Protein AF-A0A971NGC1-F1 (afdb_monomer_lite)

Radius of gyration: 17.59 Å; chains: 1; bounding box: 29×50×37 Å

Foldseek 3Di:
DDDCDPVNVVVVVVVVCVVCPPVVVVVVVVVVVVVVVVVVCVVVVHDDPDPPDPPDD

Secondary structure (DSSP, 8-state):
-----HHHHHHHHHHHHHHH-TTTHHHHHHHHHHHHHHHHHHHHTPPP--S-S----

Structure (mmCIF, N/CA/C/O backbone):
data_AF-A0A971NGC1-F1
#
_entry.id   AF-A0A971NGC1-F1
#
loop_
_atom_site.group_PDB
_atom_site.id
_atom_site.type_symbol
_atom_site.label_atom_id
_atom_site.label_alt_id
_atom_site.label_comp_id
_atom_site.label_asym_id
_atom_site.label_entity_id
_atom_site.label_seq_id
_atom_site.pdbx_PDB_ins_code
_atom_site.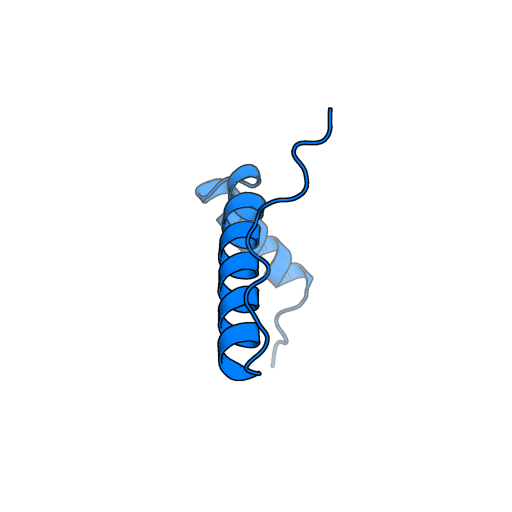Cartn_x
_atom_site.Cartn_y
_atom_site.Cartn_z
_atom_site.occupancy
_atom_site.B_iso_or_equiv
_atom_site.auth_seq_id
_atom_site.auth_comp_id
_atom_site.auth_asym_id
_atom_site.auth_atom_id
_atom_site.pdbx_PDB_model_num
ATOM 1 N N . MET A 1 1 ? 14.080 -25.210 -5.309 1.00 54.50 1 MET A N 1
ATOM 2 C CA . MET A 1 1 ? 12.791 -24.817 -5.919 1.00 54.50 1 MET A CA 1
ATOM 3 C C . MET A 1 1 ? 12.547 -23.372 -5.525 1.00 54.50 1 MET A C 1
ATOM 5 O O . MET A 1 1 ? 12.681 -23.074 -4.348 1.00 54.50 1 MET A O 1
ATOM 9 N N . GLY A 1 2 ? 12.402 -22.490 -6.516 1.00 68.75 2 GLY A N 1
ATOM 10 C CA . GLY A 1 2 ? 12.605 -21.043 -6.395 1.00 68.75 2 GLY A CA 1
ATOM 11 C C . GLY A 1 2 ? 11.746 -20.365 -5.334 1.00 68.75 2 GLY A C 1
ATOM 12 O O . GLY A 1 2 ? 10.521 -20.403 -5.390 1.00 68.75 2 GLY A O 1
ATOM 13 N N . SER A 1 3 ? 12.412 -19.721 -4.384 1.00 74.88 3 SER A N 1
ATOM 14 C CA . SER A 1 3 ? 11.797 -18.697 -3.553 1.00 74.88 3 SER A CA 1
ATOM 15 C C . SER A 1 3 ? 11.602 -17.476 -4.440 1.00 74.88 3 SER A C 1
ATOM 17 O O . SER A 1 3 ? 12.599 -16.938 -4.914 1.00 74.88 3 SER A O 1
ATOM 19 N N . ILE A 1 4 ? 10.353 -17.060 -4.671 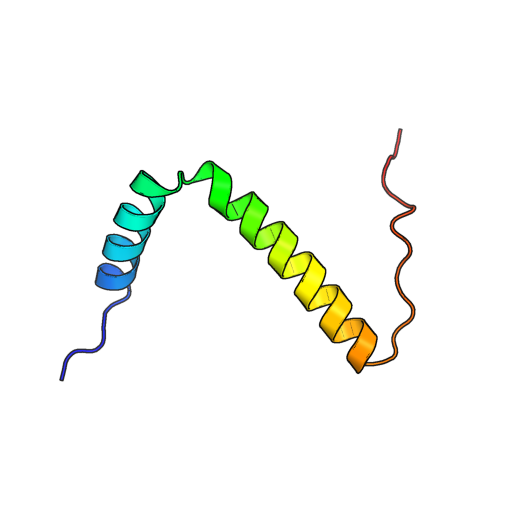1.00 78.94 4 ILE A N 1
ATOM 20 C CA . ILE A 1 4 ? 10.065 -15.762 -5.293 1.00 78.94 4 ILE A CA 1
ATOM 21 C C . ILE A 1 4 ? 10.814 -14.715 -4.475 1.00 78.94 4 ILE A C 1
ATOM 23 O O . ILE A 1 4 ? 10.507 -14.485 -3.301 1.00 78.94 4 ILE A O 1
ATOM 27 N N . GLY A 1 5 ? 11.854 -14.149 -5.076 1.00 88.88 5 GLY A N 1
ATOM 28 C CA . GLY A 1 5 ? 12.699 -13.186 -4.409 1.00 88.88 5 GLY A CA 1
ATOM 29 C C . GLY A 1 5 ? 11.943 -11.877 -4.182 1.00 88.88 5 GLY A C 1
ATOM 30 O O . GLY A 1 5 ? 10.999 -11.563 -4.916 1.00 88.88 5 GLY A O 1
ATOM 31 N N . PRO A 1 6 ? 12.399 -11.041 -3.231 1.00 91.69 6 PRO A N 1
ATOM 32 C CA . PRO A 1 6 ? 11.904 -9.671 -3.094 1.00 91.69 6 PRO A CA 1
ATOM 33 C C . PRO A 1 6 ? 11.927 -8.917 -4.431 1.00 91.69 6 PRO A C 1
ATOM 35 O O . PRO A 1 6 ? 11.055 -8.100 -4.705 1.00 91.69 6 PRO A O 1
ATOM 38 N N . TRP A 1 7 ? 12.897 -9.245 -5.290 1.00 92.31 7 TRP A N 1
ATOM 39 C CA . TRP A 1 7 ? 13.052 -8.665 -6.618 1.00 92.31 7 TRP A CA 1
ATOM 40 C C . TRP A 1 7 ? 11.913 -9.016 -7.586 1.00 92.31 7 TRP A C 1
ATOM 42 O O . TRP A 1 7 ? 11.383 -8.136 -8.261 1.00 92.31 7 TRP A O 1
ATOM 52 N N . GLU A 1 8 ? 11.488 -10.280 -7.627 1.00 91.69 8 GLU A N 1
ATOM 53 C CA . GLU A 1 8 ? 10.368 -10.724 -8.468 1.00 91.69 8 GLU A CA 1
ATOM 54 C C . GLU A 1 8 ? 9.042 -10.125 -7.984 1.00 91.69 8 GLU A C 1
ATOM 56 O O . GLU A 1 8 ? 8.240 -9.662 -8.795 1.00 91.69 8 GLU A O 1
ATOM 61 N N . LEU A 1 9 ? 8.840 -10.042 -6.664 1.00 92.69 9 LEU A N 1
ATOM 62 C CA . LEU A 1 9 ? 7.683 -9.364 -6.070 1.00 92.69 9 LEU A CA 1
ATOM 63 C C . LEU A 1 9 ? 7.621 -7.881 -6.450 1.00 92.69 9 LEU A C 1
ATOM 65 O O . LEU A 1 9 ? 6.548 -7.389 -6.795 1.00 92.69 9 LEU A O 1
ATOM 69 N N . ILE A 1 10 ? 8.756 -7.174 -6.426 1.00 93.12 10 ILE A N 1
ATOM 70 C CA . ILE A 1 10 ? 8.835 -5.764 -6.838 1.00 93.12 10 ILE A CA 1
ATOM 71 C C . ILE A 1 10 ? 8.477 -5.603 -8.318 1.00 93.12 10 ILE A C 1
ATOM 73 O O . ILE A 1 10 ? 7.739 -4.681 -8.661 1.00 93.12 10 ILE A O 1
ATOM 77 N N . LEU A 1 11 ? 8.952 -6.498 -9.190 1.00 94.19 11 LEU A N 1
ATOM 78 C CA . LEU A 1 11 ? 8.645 -6.457 -10.621 1.00 94.19 11 LEU A CA 1
ATOM 79 C C . LEU A 1 11 ? 7.140 -6.630 -10.879 1.00 94.19 11 LEU A C 1
ATOM 81 O O . LEU A 1 11 ? 6.538 -5.848 -11.617 1.00 94.19 11 LEU A O 1
ATOM 85 N N . VAL A 1 12 ? 6.519 -7.623 -10.236 1.00 93.44 12 VAL A N 1
ATOM 86 C CA . VAL A 1 12 ? 5.072 -7.870 -10.341 1.00 93.44 12 VAL A CA 1
ATOM 87 C C . VAL A 1 12 ? 4.282 -6.687 -9.788 1.00 93.44 12 VAL A C 1
ATOM 89 O O . VAL A 1 12 ? 3.329 -6.230 -10.421 1.00 93.44 12 VAL A O 1
ATOM 92 N N . LEU A 1 13 ? 4.704 -6.153 -8.638 1.00 92.94 13 LEU A N 1
ATOM 93 C CA . LEU A 1 13 ? 4.090 -4.976 -8.042 1.00 92.94 13 LEU A CA 1
ATOM 94 C C . LEU A 1 13 ? 4.152 -3.797 -9.015 1.00 92.94 13 LEU A C 1
ATOM 96 O O . LEU A 1 13 ? 3.116 -3.207 -9.288 1.00 92.94 13 LEU A O 1
ATOM 100 N N . ALA A 1 14 ? 5.313 -3.503 -9.604 1.00 94.06 14 ALA A N 1
ATOM 101 C CA . ALA A 1 14 ? 5.484 -2.403 -10.551 1.00 94.06 14 ALA A CA 1
ATOM 102 C C . ALA A 1 14 ? 4.520 -2.493 -11.746 1.00 94.06 14 ALA A C 1
ATOM 104 O O . ALA A 1 14 ? 3.890 -1.495 -12.091 1.00 94.06 14 ALA A O 1
ATOM 105 N N . ILE A 1 15 ? 4.336 -3.683 -12.329 1.00 95.12 15 ILE A N 1
ATOM 106 C CA . ILE A 1 15 ? 3.367 -3.901 -13.417 1.00 95.12 15 ILE A CA 1
ATOM 107 C C . ILE A 1 15 ? 1.938 -3.618 -12.935 1.00 95.12 15 ILE A C 1
ATOM 109 O O . ILE A 1 15 ? 1.184 -2.904 -13.598 1.00 95.12 15 ILE A O 1
ATOM 113 N N . LEU A 1 16 ? 1.576 -4.116 -11.751 1.00 94.06 16 LEU A N 1
ATOM 114 C CA . LEU A 1 16 ? 0.275 -3.850 -11.136 1.00 94.06 16 LEU A CA 1
ATOM 115 C C . LEU A 1 16 ? 0.059 -2.343 -10.907 1.00 94.06 16 LEU A C 1
ATOM 117 O O . LEU A 1 16 ? -1.039 -1.829 -11.120 1.00 94.06 16 LEU A O 1
ATOM 121 N N . LEU A 1 17 ? 1.111 -1.619 -10.511 1.00 93.31 17 LEU A N 1
ATOM 122 C CA . LEU A 1 17 ? 1.060 -0.175 -10.267 1.00 93.31 17 LEU A CA 1
ATOM 123 C C . LEU A 1 17 ? 0.940 0.639 -11.543 1.00 93.31 17 LEU A C 1
ATOM 125 O O . LEU A 1 17 ? 0.380 1.726 -11.489 1.00 93.31 17 LEU A O 1
ATOM 129 N N . ILE A 1 18 ? 1.430 0.149 -12.678 1.00 93.81 18 ILE A N 1
ATOM 130 C CA . ILE A 1 18 ? 1.216 0.817 -13.966 1.00 93.81 18 ILE A CA 1
ATOM 131 C C . ILE A 1 18 ? -0.266 0.743 -14.354 1.00 93.81 18 ILE A C 1
ATOM 133 O O . ILE A 1 18 ? -0.821 1.729 -14.829 1.00 93.81 18 ILE A O 1
ATOM 137 N N . ILE A 1 19 ? -0.921 -0.393 -14.098 1.00 93.00 19 ILE A N 1
ATOM 138 C CA . ILE A 1 19 ? -2.344 -0.597 -14.411 1.00 93.00 19 ILE A CA 1
ATOM 139 C C . ILE A 1 19 ? -3.245 0.181 -13.440 1.00 93.00 19 ILE A C 1
ATOM 141 O O . ILE A 1 19 ? -4.193 0.842 -13.857 1.00 93.00 19 ILE A O 1
ATOM 145 N N . VAL A 1 20 ? -2.965 0.099 -12.137 1.00 89.44 20 VAL A N 1
ATOM 146 C CA . VAL A 1 20 ? -3.811 0.681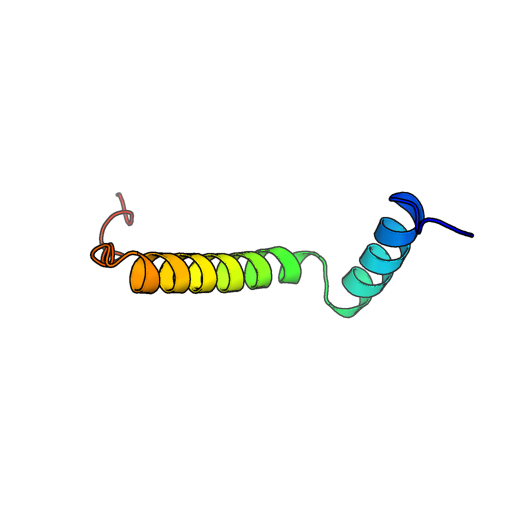 -11.076 1.00 89.44 20 VAL A CA 1
ATOM 147 C C . VAL A 1 20 ? -3.440 2.139 -10.765 1.00 89.44 20 VAL A C 1
ATOM 149 O O . VAL A 1 20 ? -4.283 2.927 -10.336 1.00 89.44 20 VAL A O 1
ATOM 152 N N . GLY A 1 21 ? -2.183 2.517 -10.989 1.00 89.12 21 GLY A N 1
ATOM 153 C CA . GLY A 1 21 ? -1.589 3.798 -10.613 1.00 89.12 21 GLY A CA 1
ATOM 154 C C . GLY A 1 21 ? -1.024 3.791 -9.180 1.00 89.12 21 GLY A C 1
ATOM 155 O O . GLY A 1 21 ? -1.743 3.450 -8.234 1.00 89.12 21 GLY A O 1
ATOM 156 N N . PRO A 1 22 ? 0.223 4.254 -8.947 1.00 86.31 22 PRO A N 1
ATOM 157 C CA . PRO A 1 22 ? 0.837 4.250 -7.613 1.00 86.31 22 PRO A CA 1
ATOM 158 C C . PRO A 1 22 ? 0.113 5.165 -6.612 1.00 86.31 22 PRO A C 1
ATOM 160 O O . PRO A 1 22 ? 0.128 4.907 -5.413 1.00 86.31 22 PRO A O 1
ATOM 163 N N . GLY A 1 23 ? -0.582 6.204 -7.090 1.00 87.69 23 GLY A N 1
ATOM 164 C CA . GLY A 1 23 ? -1.371 7.106 -6.243 1.00 87.69 23 GLY A CA 1
ATOM 165 C C . GLY A 1 23 ? -2.655 6.487 -5.675 1.00 87.69 23 GLY A C 1
ATOM 166 O O . GLY A 1 23 ? -3.210 7.015 -4.715 1.00 87.69 23 GLY A O 1
ATOM 167 N N . LYS A 1 24 ? -3.135 5.362 -6.226 1.00 86.75 24 LYS A N 1
ATOM 168 C CA . LYS A 1 24 ? -4.356 4.684 -5.754 1.00 86.75 24 LYS A CA 1
ATOM 169 C C . LYS A 1 24 ? -4.082 3.693 -4.618 1.00 86.75 24 LYS A C 1
ATOM 171 O O . LYS A 1 24 ? -4.935 3.526 -3.747 1.00 86.75 24 LYS A O 1
ATOM 176 N N . LEU A 1 25 ? -2.880 3.110 -4.571 1.00 89.19 25 LEU A N 1
ATOM 177 C CA . LEU A 1 25 ? -2.424 2.237 -3.483 1.00 89.19 25 LEU A CA 1
ATOM 178 C C . LEU A 1 25 ? -2.600 2.823 -2.070 1.00 89.19 25 LEU A C 1
ATOM 180 O O . LEU A 1 25 ? -3.177 2.130 -1.233 1.00 89.19 25 LEU A O 1
ATOM 184 N N . PRO A 1 26 ? -2.134 4.053 -1.756 1.00 87.31 26 PRO A N 1
ATOM 185 C CA . PRO A 1 26 ? -2.239 4.586 -0.398 1.00 87.31 26 PRO A CA 1
ATOM 186 C C . PRO A 1 26 ? -3.695 4.787 0.034 1.00 87.31 26 PRO A C 1
ATOM 188 O O . PRO A 1 26 ? -4.017 4.581 1.201 1.00 87.31 26 PRO A O 1
ATOM 191 N N . GLY A 1 27 ? -4.592 5.132 -0.895 1.00 91.25 27 GLY A N 1
ATOM 192 C CA . GLY A 1 27 ? -6.023 5.250 -0.611 1.00 91.25 27 GLY A CA 1
ATOM 193 C C . GLY A 1 27 ? -6.655 3.905 -0.249 1.00 91.25 27 GLY A C 1
ATOM 194 O O . GLY A 1 27 ? -7.343 3.800 0.766 1.00 91.25 27 GLY A O 1
ATOM 195 N N . VAL A 1 28 ? -6.359 2.864 -1.035 1.00 90.56 28 VAL A N 1
ATOM 196 C CA . VAL A 1 28 ? -6.827 1.492 -0.781 1.00 90.56 28 VAL A CA 1
ATOM 197 C C . VAL A 1 28 ? -6.252 0.956 0.532 1.00 90.56 28 VAL A C 1
ATOM 199 O O . VAL A 1 28 ? -6.999 0.454 1.367 1.00 90.56 28 VAL A O 1
ATOM 202 N N . GLY A 1 29 ? -4.952 1.140 0.773 1.00 92.00 29 GLY A N 1
ATOM 203 C CA . GLY A 1 29 ? -4.301 0.745 2.023 1.00 92.00 29 GLY A CA 1
ATOM 204 C C . GLY A 1 29 ? -4.879 1.456 3.248 1.00 92.00 29 GLY A C 1
ATOM 205 O O . GLY A 1 29 ? -5.087 0.821 4.277 1.00 92.00 29 GLY A O 1
ATOM 206 N N . LYS A 1 30 ? -5.217 2.748 3.141 1.00 92.50 30 LYS A N 1
ATOM 207 C CA . LYS A 1 30 ? -5.855 3.505 4.229 1.00 92.50 30 LYS A CA 1
ATOM 208 C C . LYS A 1 30 ? -7.273 3.007 4.528 1.00 92.50 30 LYS A C 1
ATOM 210 O O . LYS A 1 30 ? -7.629 2.882 5.696 1.00 92.50 30 LYS A O 1
ATOM 215 N N . ALA A 1 31 ? -8.065 2.687 3.503 1.00 93.38 31 ALA A N 1
ATOM 216 C CA . ALA A 1 31 ? -9.415 2.142 3.670 1.00 93.38 31 ALA A CA 1
ATOM 217 C C . ALA A 1 31 ? -9.402 0.722 4.269 1.00 93.38 31 ALA A C 1
ATOM 219 O O . ALA A 1 31 ? -10.154 0.421 5.199 1.00 93.38 31 ALA A O 1
ATOM 220 N N . ILE A 1 32 ? -8.500 -0.134 3.783 1.00 94.56 32 ILE A N 1
ATOM 221 C CA . ILE A 1 32 ? -8.289 -1.484 4.321 1.00 94.56 32 ILE A CA 1
ATOM 222 C C . ILE A 1 32 ? -7.750 -1.407 5.756 1.00 94.56 32 ILE A C 1
ATOM 224 O O . ILE A 1 32 ? -8.229 -2.110 6.634 1.00 94.56 32 ILE A O 1
ATOM 228 N N . GLY A 1 33 ? -6.804 -0.511 6.035 1.00 92.56 33 GLY A N 1
ATOM 229 C CA . GLY A 1 33 ? -6.268 -0.311 7.380 1.00 92.56 33 GLY A CA 1
ATOM 230 C C . GLY A 1 33 ? -7.324 0.175 8.374 1.00 92.56 33 GLY A C 1
ATOM 231 O O . GLY A 1 33 ? -7.384 -0.337 9.489 1.00 92.56 33 GLY A O 1
ATOM 232 N N . LYS A 1 34 ? -8.191 1.113 7.963 1.00 92.19 34 LYS A N 1
ATOM 233 C CA . LYS A 1 34 ? -9.310 1.583 8.793 1.00 92.19 34 LYS A CA 1
ATOM 234 C C . LYS A 1 34 ? -10.279 0.444 9.107 1.00 92.19 34 LYS A C 1
ATOM 236 O O . LYS A 1 34 ? -10.555 0.198 10.275 1.00 92.19 34 LYS A O 1
ATOM 241 N N . SER A 1 35 ? -10.715 -0.289 8.082 1.00 93.19 35 SER A N 1
ATOM 242 C CA . SER A 1 35 ? -11.625 -1.424 8.265 1.00 93.19 35 SER A CA 1
ATOM 243 C C . SER A 1 35 ? -11.009 -2.517 9.136 1.00 93.19 35 SER A C 1
ATOM 245 O O . SER A 1 35 ? -11.641 -2.921 10.099 1.00 93.19 35 SER A O 1
ATOM 247 N N . ILE A 1 36 ? -9.767 -2.950 8.892 1.00 93.44 36 ILE A N 1
ATOM 248 C CA . ILE A 1 36 ? -9.078 -3.932 9.753 1.00 93.44 36 ILE A CA 1
ATOM 249 C C . ILE A 1 36 ? -8.962 -3.425 11.198 1.00 93.44 36 ILE A C 1
ATOM 251 O O . ILE A 1 36 ? -9.124 -4.208 12.132 1.00 93.44 36 ILE A O 1
ATOM 255 N N . GLY A 1 37 ? -8.696 -2.131 11.397 1.00 91.06 37 GLY A N 1
ATOM 256 C CA . GLY A 1 37 ? -8.639 -1.516 12.723 1.00 91.06 37 GLY A CA 1
ATOM 257 C C . GLY A 1 37 ? -9.975 -1.577 13.466 1.00 91.06 37 GLY A C 1
ATOM 258 O O . GLY A 1 37 ? -9.997 -1.924 14.643 1.00 91.06 37 GLY A O 1
ATOM 259 N N . GLU A 1 38 ? -11.080 -1.294 12.780 1.00 88.00 38 GLU A N 1
ATOM 260 C CA . GLU A 1 38 ? -12.437 -1.398 13.336 1.00 88.00 38 GLU A CA 1
ATOM 261 C C . GLU A 1 38 ? -12.864 -2.855 13.539 1.00 88.00 38 GLU A C 1
ATOM 263 O O . GLU A 1 38 ? -13.379 -3.199 14.599 1.00 88.00 38 GLU A O 1
ATOM 268 N N . PHE A 1 39 ? -12.529 -3.757 12.609 1.00 91.38 39 PHE A N 1
ATOM 269 C CA . PHE A 1 39 ? -12.725 -5.197 12.792 1.00 91.38 39 PHE A CA 1
ATOM 270 C C . PHE A 1 39 ? -11.998 -5.703 14.034 1.00 91.38 39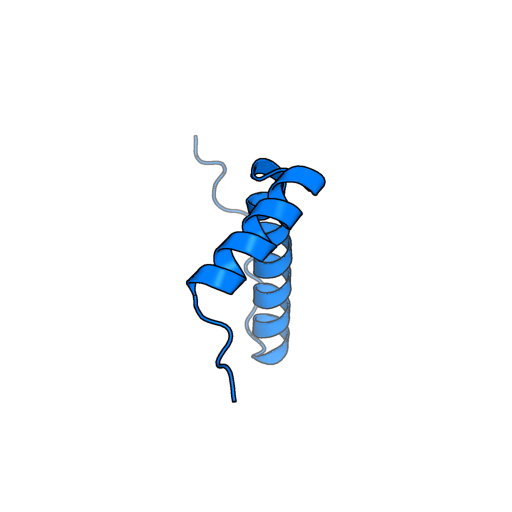 PHE A C 1
ATOM 272 O O . PHE A 1 39 ? -12.571 -6.465 14.801 1.00 91.38 39 PHE A O 1
ATOM 279 N N . LYS A 1 40 ? -10.746 -5.293 14.250 1.00 88.38 40 LYS A N 1
ATOM 280 C CA . LYS A 1 40 ? -9.978 -5.702 15.426 1.00 88.38 40 LYS A CA 1
ATOM 281 C C . LYS A 1 40 ? -10.619 -5.182 16.718 1.00 88.38 40 LYS A C 1
ATOM 283 O O . LYS A 1 40 ? -10.898 -5.980 17.602 1.00 88.38 40 LYS A O 1
ATOM 288 N N . ARG A 1 41 ? -10.971 -3.894 16.782 1.00 85.44 41 ARG A N 1
ATOM 289 C CA . ARG A 1 41 ? -11.643 -3.285 17.949 1.00 85.44 41 ARG A CA 1
ATOM 290 C C . ARG A 1 41 ? -12.978 -3.942 18.283 1.00 85.44 41 ARG A C 1
ATOM 292 O O . ARG A 1 41 ? -13.225 -4.260 19.441 1.00 85.44 41 ARG A O 1
ATOM 299 N N . ALA A 1 42 ? -13.795 -4.225 17.270 1.00 87.06 42 ALA A N 1
ATOM 300 C CA . ALA A 1 42 ? -15.063 -4.926 17.443 1.00 87.06 42 ALA A CA 1
ATOM 301 C C . ALA A 1 42 ? -14.878 -6.354 17.985 1.00 87.06 42 ALA A C 1
ATOM 303 O O . ALA A 1 42 ? -15.746 -6.862 18.694 1.00 87.06 42 ALA A O 1
ATOM 304 N N . ARG A 1 43 ? -13.752 -7.013 17.669 1.00 88.94 43 ARG A N 1
ATOM 305 C CA . ARG A 1 43 ? -13.414 -8.334 18.221 1.00 88.94 43 ARG A CA 1
ATOM 306 C C . ARG A 1 43 ? -12.867 -8.269 19.641 1.00 88.94 43 ARG A C 1
ATOM 308 O O . ARG A 1 43 ? -13.194 -9.152 20.427 1.00 88.94 43 ARG A O 1
ATOM 315 N N . ASP A 1 44 ? -12.068 -7.256 19.954 1.00 88.50 44 ASP A N 1
ATOM 316 C CA . ASP A 1 44 ? -11.483 -7.043 21.283 1.00 88.50 44 ASP A CA 1
ATOM 317 C C . ASP A 1 44 ? -12.455 -6.338 22.262 1.00 88.50 44 ASP A C 1
ATOM 319 O O . ASP A 1 44 ? -12.165 -6.221 23.451 1.00 88.50 44 ASP A O 1
ATOM 323 N N . GLY A 1 45 ? -13.639 -5.917 21.795 1.00 77.06 45 GLY A N 1
ATOM 324 C CA . GLY A 1 45 ? -14.670 -5.271 22.617 1.00 77.06 45 GLY A CA 1
ATOM 325 C C . GLY A 1 45 ? -14.307 -3.851 23.062 1.00 77.06 45 GLY A C 1
ATOM 326 O O . GLY A 1 45 ? -14.900 -3.333 24.009 1.00 77.06 45 GLY A O 1
ATOM 327 N N . GLU A 1 46 ? -13.329 -3.226 22.405 1.00 74.75 46 GLU A N 1
ATOM 328 C CA . GLU A 1 46 ? -12.905 -1.859 22.699 1.00 74.75 46 GLU A CA 1
ATOM 329 C C . GLU A 1 46 ? -13.939 -0.848 22.167 1.00 74.75 46 GLU A C 1
ATOM 331 O O . GLU A 1 46 ? -14.441 -1.017 21.051 1.00 74.75 46 GLU A O 1
ATOM 336 N N . PRO A 1 47 ? -14.270 0.213 22.931 1.00 66.38 47 PRO A N 1
ATOM 337 C CA . PRO A 1 47 ? -15.184 1.247 22.465 1.00 66.38 47 PRO A CA 1
ATOM 338 C C . PRO A 1 47 ? -14.625 1.933 21.213 1.00 66.38 47 PRO A C 1
ATOM 340 O O . PRO A 1 47 ? -13.457 2.325 21.166 1.00 66.38 47 PRO A O 1
ATOM 343 N N . GLU A 1 48 ? -15.483 2.087 20.205 1.00 64.81 48 GLU A N 1
ATOM 344 C CA . GLU A 1 48 ? -15.195 2.816 18.969 1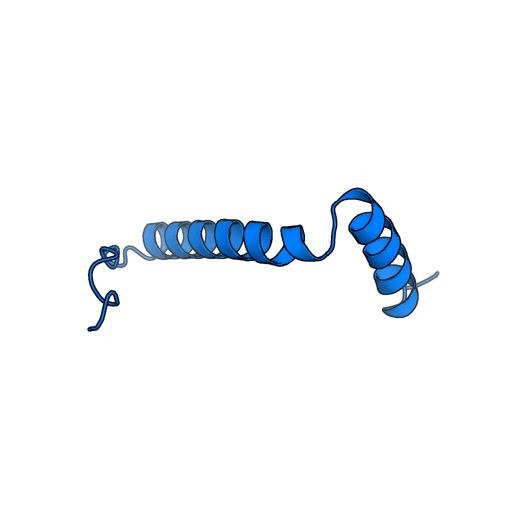.00 64.81 48 GLU A CA 1
ATOM 345 C C . GLU A 1 48 ? -14.689 4.230 19.315 1.00 64.81 48 GLU A C 1
ATOM 347 O O . GLU A 1 48 ? -15.433 5.006 19.930 1.00 64.81 48 GLU A O 1
ATOM 352 N N . PRO A 1 49 ? -13.458 4.626 18.934 1.00 61.34 49 PRO A N 1
ATOM 353 C CA . PRO A 1 49 ? -13.097 6.029 18.969 1.00 61.34 49 PRO A CA 1
ATOM 354 C C . PRO A 1 49 ? -13.955 6.705 17.901 1.00 61.34 49 PRO A C 1
ATOM 356 O O . PRO A 1 49 ? -13.721 6.551 16.704 1.00 61.34 49 PRO A O 1
ATOM 359 N N . THR A 1 50 ? -14.996 7.413 18.335 1.00 59.53 50 THR A N 1
ATOM 360 C CA . THR A 1 50 ? -15.774 8.265 17.439 1.00 59.53 50 THR A CA 1
ATOM 361 C C . THR A 1 50 ? -14.782 9.255 16.835 1.00 59.53 50 THR A C 1
ATOM 363 O O . THR A 1 50 ? -14.083 9.940 17.577 1.00 59.53 50 THR A O 1
ATOM 366 N N . ASP A 1 51 ? -14.676 9.274 15.505 1.00 60.56 51 ASP A N 1
ATOM 367 C CA . ASP A 1 51 ? -13.815 10.144 14.687 1.00 60.56 51 ASP A CA 1
ATOM 368 C C . ASP A 1 51 ? -14.216 11.637 14.868 1.00 60.56 51 ASP A C 1
ATOM 370 O O . ASP A 1 51 ? -14.671 12.314 13.948 1.00 60.56 51 ASP A O 1
ATOM 374 N N . GLN A 1 52 ? -14.097 12.165 16.086 1.00 59.91 52 GLN A N 1
ATOM 375 C CA . GLN A 1 52 ? -14.321 13.559 16.459 1.00 59.91 52 GLN A CA 1
ATOM 376 C C . GLN A 1 52 ? -13.154 14.065 17.310 1.00 59.91 52 GLN A C 1
ATOM 378 O O . GLN A 1 52 ? -13.368 14.484 18.433 1.00 59.91 52 GLN A O 1
ATOM 383 N N . GLU A 1 53 ? -11.925 14.040 16.785 1.00 63.28 53 GLU A N 1
ATOM 384 C CA . GLU A 1 53 ? -10.913 15.050 17.138 1.00 63.28 53 GLU A CA 1
ATOM 385 C C . GLU A 1 53 ? -9.704 14.990 16.188 1.00 63.28 53 GLU A C 1
ATOM 387 O O . GLU A 1 53 ? -8.759 14.237 16.400 1.00 63.28 53 GLU A O 1
ATOM 392 N N . LYS A 1 54 ? -9.755 15.758 15.092 1.00 48.09 54 LYS A N 1
ATOM 393 C CA . LYS A 1 54 ? -8.619 16.491 14.477 1.00 48.09 54 LYS A CA 1
ATOM 394 C C . LYS A 1 54 ? -9.051 17.150 13.166 1.00 48.09 54 LYS A C 1
ATOM 396 O O . LYS A 1 54 ? -8.486 16.944 12.096 1.00 48.09 54 LYS A O 1
ATOM 401 N N . LYS A 1 55 ? -10.056 18.012 13.279 1.00 44.81 55 LYS A N 1
ATOM 402 C CA . LYS A 1 55 ? -10.074 19.259 12.519 1.00 44.81 55 LYS A CA 1
ATOM 403 C C . LYS A 1 55 ? -9.672 20.3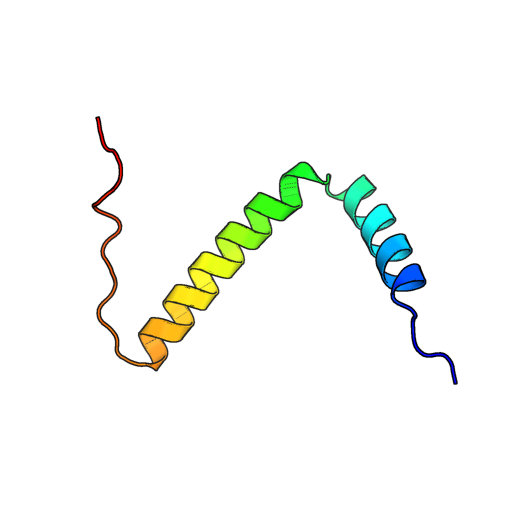41 13.524 1.00 44.81 55 LYS A C 1
ATOM 405 O O . LYS A 1 55 ? -10.522 21.041 14.053 1.00 44.81 55 LYS A O 1
ATOM 410 N N . ALA A 1 56 ? -8.393 20.317 13.902 1.00 55.88 56 ALA A N 1
ATOM 411 C CA . ALA A 1 56 ? -7.785 21.428 14.613 1.00 55.88 56 ALA A CA 1
ATOM 412 C C . ALA A 1 56 ? -7.664 22.594 13.624 1.00 55.88 56 ALA A C 1
ATOM 414 O O . ALA A 1 56 ? -7.338 22.368 12.456 1.00 55.88 56 ALA A O 1
ATOM 415 N N . GLU A 1 57 ? -8.049 23.755 14.141 1.00 41.66 57 GLU A N 1
ATOM 416 C CA . GLU A 1 57 ? -7.752 25.139 13.752 1.00 41.66 57 GLU A CA 1
ATOM 417 C C . GLU A 1 57 ? -6.681 25.373 12.676 1.00 41.66 57 GLU A C 1
ATOM 419 O O . GLU A 1 57 ? -5.589 24.761 12.740 1.00 41.66 57 GLU A O 1
#

Sequence (57 aa):
MGSIGPWELILVLAILLIIVGPGKLPGVGKAIGKSIGEFKRARDGEPEPTDQEKKAE

pLDDT: mean 82.45, std 14.67, range [41.66, 95.12]